Protein AF-A0A7R9PD11-F1 (afdb_monomer)

Foldseek 3Di:
DDPDLVVVLVVVVVVLCVVAVWDKDWDQDDDDDVPDPPGTDIDIGHPDDDLFPVRDDPVSVVSRVVSVVVNQVSVCVSVVHPDDDDDDQGDVVSPDPDD

Solvent-accessible surface area (backbone atoms only — not comparable to full-atom values): 6484 Å² total; per-residue (Å²): 136,81,82,63,77,65,67,60,49,58,53,51,50,52,53,51,32,71,75,42,86,35,47,70,46,78,52,81,81,77,81,90,49,102,86,53,95,75,72,76,54,74,46,79,42,64,68,69,91,59,81,39,74,84,70,50,52,74,65,56,52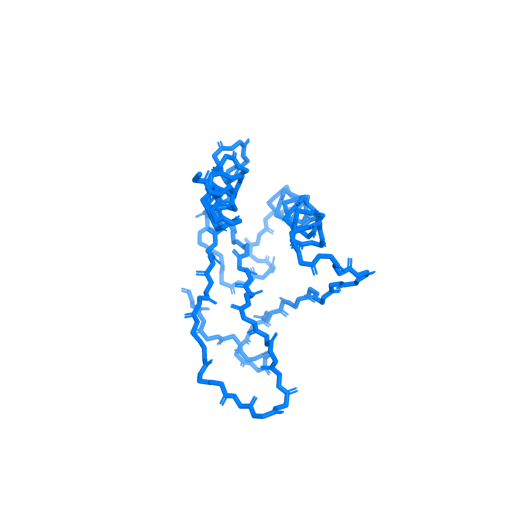,51,53,49,52,57,45,51,53,53,51,50,57,52,50,28,64,75,66,74,45,93,75,85,88,88,84,82,49,70,38,68,93,58,64,40,85,81,124

InterPro domains:
  IPR011146 HIT-like domain [PF01230] (42-98)
  IPR036265 HIT-like superfamily [G3DSA:3.30.428.10] (14-99)
  IPR036265 HIT-like superfamily [SSF54197] (42-98)
  IPR051884 Bis(5'-adenosyl)-triphosphatase activity regulators [PTHR46243] (40-98)

Radius of gyration: 14.92 Å; Cα contacts (8 Å, |Δi|>4): 70; chains: 1; bounding box: 45×34×32 Å

Nearest PDB structures (foldseek):
  7p8p-assembly2_C  TM=8.465E-01  e=1.075E-02  Homo sapiens
  3fit-assembly1_A-2  TM=8.429E-01  e=1.688E-02  Homo sapiens
  5cs2-assembly1_A-2  TM=9.850E-01  e=7.931E-02  Plasmodium falciparum 3D7
  3imi-assembly2_C  TM=9.294E-01  e=4.240E-01  Bacillus anthracis str. 'Ames Ancestor'

Mean predicted aligned error: 10.07 Å

pLDDT: mean 72.29, std 19.24, range [35.09, 94.38]

Organism: Timema californicum (NCBI:txid61474)

Secondary structure (DSSP, 8-state):
----THHHHHHHHHHHHHHTTEEEEEE------TT-----EEEEEESS--SSGGGS-HHHHHHHHHHHHHHHHHHHHHHT-S--------SGGGT----

Sequence (99 aa):
MVQTPNENLEENLATLAQALEVNVIEFAHRLPTPRTNREKDVLVAPIRCSLRLSDMTSEEISDMFLMVQKVQCVMEKIHQASSSSIVVQDGKDAGQTIK

Structure (mmCIF, N/CA/C/O backbone):
data_AF-A0A7R9PD11-F1
#
_entry.id   AF-A0A7R9PD11-F1
#
loop_
_atom_site.group_PDB
_atom_site.id
_atom_site.type_symbol
_atom_site.label_atom_id
_atom_site.label_alt_id
_atom_site.label_comp_id
_atom_site.label_asym_id
_atom_site.label_entity_id
_atom_site.label_seq_id
_atom_site.pdbx_PDB_ins_code
_atom_site.Cartn_x
_atom_site.Cartn_y
_atom_site.Cartn_z
_atom_site.occupancy
_atom_site.B_iso_or_equiv
_atom_site.auth_seq_id
_atom_site.auth_comp_id
_atom_site.auth_asym_id
_atom_site.auth_atom_id
_atom_site.pdbx_PDB_model_num
ATOM 1 N N . MET A 1 1 ? 34.894 -2.270 -11.981 1.00 35.12 1 MET A N 1
ATOM 2 C CA . MET A 1 1 ? 34.035 -2.739 -10.877 1.00 35.12 1 MET A CA 1
ATOM 3 C C . MET A 1 1 ? 32.636 -2.247 -11.188 1.00 35.12 1 MET A C 1
ATOM 5 O O . MET A 1 1 ? 32.405 -1.051 -11.111 1.00 35.12 1 MET A O 1
ATOM 9 N N . VAL A 1 2 ? 31.777 -3.121 -11.711 1.00 39.69 2 VAL A N 1
ATOM 10 C CA . VAL A 1 2 ? 30.380 -2.779 -12.014 1.00 39.69 2 VAL A CA 1
ATOM 11 C C . VAL A 1 2 ? 29.632 -2.909 -10.695 1.00 39.69 2 VAL A C 1
ATOM 13 O O . VAL A 1 2 ? 29.588 -4.008 -10.148 1.00 39.69 2 VAL A O 1
ATOM 16 N N . GLN A 1 3 ? 29.134 -1.798 -10.152 1.00 37.41 3 GLN A N 1
ATOM 17 C CA . GLN A 1 3 ? 28.234 -1.834 -9.000 1.00 37.41 3 GLN A CA 1
ATOM 18 C C . GLN A 1 3 ? 27.041 -2.715 -9.369 1.00 37.41 3 GLN A C 1
ATOM 20 O O . GLN A 1 3 ? 26.403 -2.517 -10.406 1.00 37.41 3 GLN A O 1
ATOM 25 N N . THR A 1 4 ? 26.786 -3.744 -8.569 1.00 39.66 4 THR A N 1
ATOM 26 C CA . THR A 1 4 ? 25.618 -4.598 -8.763 1.00 39.66 4 THR A CA 1
ATOM 27 C C . THR A 1 4 ? 24.354 -3.768 -8.517 1.00 39.66 4 THR A C 1
ATOM 29 O O . THR A 1 4 ? 24.330 -3.022 -7.540 1.00 39.66 4 THR A O 1
ATOM 32 N N . PRO A 1 5 ? 23.285 -3.911 -9.324 1.00 48.53 5 PRO A N 1
ATOM 33 C CA . PRO A 1 5 ? 22.058 -3.109 -9.198 1.00 48.53 5 PRO A CA 1
ATOM 34 C C . PRO A 1 5 ? 21.401 -3.117 -7.804 1.00 48.53 5 PRO A C 1
ATOM 36 O O . PRO A 1 5 ? 20.594 -2.245 -7.504 1.00 48.53 5 PRO A O 1
ATOM 39 N N . ASN A 1 6 ? 21.738 -4.098 -6.961 1.00 50.69 6 ASN A N 1
ATOM 40 C CA . ASN A 1 6 ? 21.129 -4.325 -5.651 1.00 50.69 6 ASN A CA 1
ATOM 41 C C . ASN A 1 6 ? 21.465 -3.256 -4.595 1.00 50.69 6 ASN A C 1
ATOM 43 O O . ASN A 1 6 ? 20.612 -2.975 -3.764 1.00 50.69 6 ASN A O 1
ATOM 47 N N . GLU A 1 7 ? 22.653 -2.638 -4.619 1.00 52.44 7 GLU A N 1
ATOM 48 C CA . GLU A 1 7 ? 23.042 -1.666 -3.573 1.00 52.44 7 GLU A CA 1
ATOM 49 C C . GLU A 1 7 ? 22.197 -0.383 -3.634 1.00 52.44 7 GLU A C 1
ATOM 51 O O . GLU A 1 7 ? 21.916 0.233 -2.614 1.00 52.44 7 GLU A O 1
ATOM 56 N N . ASN A 1 8 ? 21.709 -0.028 -4.825 1.00 58.00 8 ASN A N 1
ATOM 57 C CA . ASN A 1 8 ? 20.917 1.180 -5.046 1.00 58.00 8 ASN A CA 1
ATOM 58 C C . ASN A 1 8 ? 19.439 0.993 -4.634 1.00 58.00 8 ASN A C 1
ATOM 60 O O . ASN A 1 8 ? 18.748 1.957 -4.335 1.00 58.00 8 ASN A O 1
ATOM 64 N N . LEU A 1 9 ? 18.914 -0.238 -4.617 1.00 59.09 9 LEU A N 1
ATOM 65 C CA . LEU A 1 9 ? 17.511 -0.500 -4.261 1.00 59.09 9 LEU A CA 1
ATOM 66 C C . LEU A 1 9 ? 17.265 -0.300 -2.762 1.00 59.09 9 LEU A C 1
ATOM 68 O O . LEU A 1 9 ? 16.367 0.452 -2.392 1.00 59.09 9 LEU A O 1
ATOM 72 N N . GLU A 1 10 ? 18.078 -0.949 -1.929 1.00 57.62 10 GLU A N 1
ATOM 73 C CA . GLU A 1 10 ? 18.009 -0.858 -0.464 1.00 57.62 10 GLU A CA 1
ATOM 74 C C . GLU A 1 10 ? 18.160 0.597 -0.003 1.00 57.62 10 GLU A C 1
ATOM 76 O O . GLU A 1 10 ? 17.373 1.084 0.806 1.00 57.62 10 GLU A O 1
ATOM 81 N N . GLU A 1 11 ? 19.107 1.333 -0.594 1.00 59.53 11 GLU A N 1
ATOM 82 C CA . GLU A 1 11 ? 19.340 2.746 -0.286 1.00 59.53 11 GLU A CA 1
ATOM 83 C C . GLU A 1 11 ? 18.144 3.628 -0.696 1.00 59.53 11 GLU A C 1
ATOM 85 O O . GLU A 1 11 ? 17.710 4.489 0.074 1.00 59.53 11 GLU A O 1
ATOM 90 N N . ASN A 1 12 ? 17.537 3.377 -1.864 1.00 64.44 12 ASN A N 1
ATOM 91 C CA . ASN A 1 12 ? 16.364 4.124 -2.329 1.00 64.44 12 ASN A CA 1
ATOM 92 C C . ASN A 1 12 ? 15.107 3.818 -1.499 1.00 64.44 12 ASN A C 1
ATOM 94 O O . ASN A 1 12 ? 14.357 4.737 -1.172 1.00 64.44 12 ASN A O 1
ATOM 98 N N . LEU A 1 13 ? 14.868 2.555 -1.135 1.00 64.62 13 LEU A N 1
ATOM 99 C CA . LEU A 1 13 ? 13.731 2.166 -0.297 1.00 64.62 13 LEU A CA 1
ATOM 100 C C . LEU A 1 13 ? 13.882 2.676 1.137 1.00 64.62 13 LEU A C 1
ATOM 102 O O . LEU A 1 13 ? 12.922 3.224 1.677 1.00 64.62 13 LEU A O 1
ATOM 106 N N . ALA A 1 14 ? 15.078 2.575 1.725 1.00 61.16 14 ALA A N 1
ATOM 107 C CA . ALA A 1 14 ? 15.367 3.140 3.041 1.00 61.16 14 ALA A CA 1
ATOM 108 C C . ALA A 1 14 ? 15.161 4.661 3.051 1.00 61.16 14 ALA A C 1
ATOM 110 O O . ALA A 1 14 ? 14.508 5.191 3.948 1.00 61.16 14 ALA A O 1
ATOM 111 N N . THR A 1 15 ? 15.623 5.359 2.009 1.00 62.34 15 THR A N 1
ATOM 112 C CA . THR A 1 15 ? 15.408 6.807 1.853 1.00 62.34 15 THR A CA 1
ATOM 113 C C . THR A 1 15 ? 13.919 7.156 1.740 1.00 62.34 15 THR A C 1
ATOM 115 O O . THR A 1 15 ? 13.469 8.145 2.318 1.00 62.34 15 THR A O 1
ATOM 118 N N . LEU A 1 16 ? 13.123 6.343 1.036 1.00 63.34 16 LEU A N 1
ATOM 119 C CA . LEU A 1 16 ? 11.677 6.553 0.895 1.00 63.34 16 LEU A CA 1
ATOM 120 C C . LEU A 1 16 ? 10.902 6.266 2.186 1.00 63.34 16 LEU A C 1
ATOM 122 O O . LEU A 1 16 ? 10.008 7.039 2.521 1.00 63.34 16 LEU A O 1
ATOM 126 N N . ALA A 1 17 ? 11.260 5.202 2.906 1.00 58.62 17 ALA A N 1
ATOM 127 C CA . ALA A 1 17 ? 10.681 4.850 4.204 1.00 58.62 17 ALA A CA 1
ATOM 128 C C . ALA A 1 17 ? 11.044 5.864 5.303 1.00 58.62 17 ALA A C 1
ATOM 130 O O . ALA A 1 17 ? 10.307 6.041 6.264 1.00 58.62 17 ALA A O 1
ATOM 131 N N . GLN A 1 18 ? 12.182 6.552 5.171 1.00 53.59 18 GLN A N 1
ATOM 132 C CA . GLN A 1 18 ? 12.613 7.570 6.129 1.00 53.59 18 GLN A CA 1
ATOM 133 C C . GLN A 1 18 ? 12.013 8.953 5.839 1.00 53.59 18 GLN A C 1
ATOM 135 O O . GLN A 1 18 ? 11.877 9.767 6.749 1.00 53.59 18 GLN A O 1
ATOM 140 N N . ALA A 1 19 ? 11.640 9.224 4.584 1.00 49.22 19 ALA A N 1
ATOM 141 C CA . ALA A 1 19 ? 11.019 10.484 4.175 1.00 49.22 19 ALA A CA 1
ATOM 142 C C . ALA A 1 19 ? 9.520 10.566 4.507 1.00 49.22 19 ALA A C 1
ATOM 144 O O . ALA A 1 19 ? 8.967 11.663 4.573 1.00 49.22 19 ALA A O 1
ATOM 145 N N . LEU A 1 20 ? 8.859 9.419 4.649 1.00 50.47 20 LEU A N 1
ATOM 146 C CA . LEU A 1 20 ? 7.418 9.279 4.829 1.00 50.47 20 LEU A CA 1
ATOM 147 C C . LEU A 1 20 ? 7.234 8.198 5.882 1.00 50.47 20 LEU A C 1
ATOM 149 O O . LEU A 1 20 ? 7.741 7.104 5.691 1.00 50.47 20 LEU A O 1
ATOM 153 N N . GLU A 1 21 ? 6.596 8.530 6.996 1.00 53.81 21 GLU A N 1
ATOM 154 C CA . GLU A 1 21 ? 6.444 7.721 8.209 1.00 53.81 21 GLU A CA 1
ATOM 155 C C . GLU A 1 21 ? 5.704 6.376 7.975 1.00 53.81 21 GLU A C 1
ATOM 157 O O . GLU A 1 21 ? 4.623 6.129 8.506 1.00 53.81 21 GLU A O 1
ATOM 162 N N . VAL A 1 22 ? 6.294 5.464 7.196 1.00 56.91 22 VAL A N 1
ATOM 163 C CA . VAL A 1 22 ? 5.756 4.144 6.849 1.00 56.91 22 VAL A CA 1
ATOM 164 C C . VAL A 1 22 ? 6.845 3.076 6.880 1.00 56.91 22 VAL A C 1
ATOM 166 O O . VAL A 1 22 ? 8.016 3.325 6.596 1.00 56.91 22 VAL A O 1
ATOM 169 N N . ASN A 1 23 ? 6.443 1.841 7.170 1.00 59.16 23 ASN A N 1
ATOM 170 C CA . ASN A 1 23 ? 7.340 0.696 7.103 1.00 59.16 23 ASN A CA 1
ATOM 171 C C . ASN A 1 23 ? 7.289 0.090 5.699 1.00 59.16 23 ASN A C 1
ATOM 173 O O . ASN A 1 23 ? 6.229 -0.347 5.246 1.00 59.16 23 ASN A O 1
ATOM 177 N N . VAL A 1 24 ? 8.440 0.037 5.028 1.00 58.53 24 VAL A N 1
ATOM 178 C CA . VAL A 1 24 ? 8.625 -0.691 3.768 1.00 58.53 24 VAL A CA 1
ATOM 179 C C . VAL A 1 24 ? 9.484 -1.917 4.061 1.00 58.53 24 VAL A C 1
ATOM 181 O O . VAL A 1 24 ? 10.624 -1.778 4.494 1.00 58.53 24 VAL A O 1
ATOM 184 N N . ILE A 1 25 ? 8.934 -3.115 3.864 1.00 59.28 25 ILE A N 1
ATOM 185 C CA . ILE A 1 25 ? 9.641 -4.382 4.097 1.00 59.28 25 ILE A CA 1
ATOM 186 C C . ILE A 1 25 ? 9.753 -5.129 2.768 1.00 59.28 25 ILE A C 1
ATOM 188 O O . ILE A 1 25 ? 8.740 -5.488 2.165 1.00 59.28 25 ILE A O 1
ATOM 192 N N . GLU A 1 26 ? 10.981 -5.380 2.318 1.00 52.50 26 GLU A N 1
ATOM 193 C CA . GLU A 1 26 ? 11.259 -6.273 1.190 1.00 52.50 26 GLU A CA 1
ATOM 194 C C . GLU A 1 26 ? 11.239 -7.728 1.688 1.00 52.50 26 GLU A C 1
ATOM 196 O O . GLU A 1 26 ? 11.995 -8.102 2.586 1.00 52.50 26 GLU A O 1
ATOM 201 N N . PHE A 1 27 ? 10.363 -8.569 1.127 1.00 52.09 27 PHE A N 1
ATOM 202 C CA . PHE A 1 27 ? 10.344 -10.001 1.436 1.00 52.09 27 PHE A CA 1
ATOM 203 C C . PHE A 1 27 ? 11.015 -10.786 0.310 1.00 52.09 27 PHE A C 1
ATOM 205 O O . PHE A 1 27 ? 10.413 -11.069 -0.724 1.00 52.09 27 PHE A O 1
ATOM 212 N N . ALA A 1 28 ? 12.253 -11.216 0.544 1.00 40.97 28 ALA A N 1
ATOM 213 C CA . ALA A 1 28 ? 12.994 -12.079 -0.369 1.00 40.97 28 ALA A CA 1
ATOM 214 C C . ALA A 1 28 ? 12.873 -13.561 0.032 1.00 40.97 28 ALA A C 1
ATOM 216 O O . ALA A 1 28 ? 13.869 -14.176 0.387 1.00 40.97 28 ALA A O 1
ATOM 217 N N . HIS A 1 29 ? 11.678 -14.170 0.017 1.00 39.44 29 HIS A N 1
ATOM 218 C CA . HIS A 1 29 ? 11.588 -15.631 0.193 1.00 39.44 29 HIS A CA 1
ATOM 219 C C . HIS A 1 29 ? 10.363 -16.291 -0.459 1.00 39.44 29 HIS A C 1
ATOM 221 O O . HIS A 1 29 ? 9.278 -16.346 0.120 1.00 39.44 29 HIS A O 1
ATOM 227 N N . ARG A 1 30 ? 10.593 -16.983 -1.586 1.00 35.09 30 ARG A N 1
ATOM 228 C CA . ARG A 1 30 ? 10.033 -18.325 -1.833 1.00 35.09 30 ARG A CA 1
ATOM 229 C C . ARG A 1 30 ? 10.822 -19.063 -2.918 1.00 35.09 30 ARG A C 1
ATOM 231 O O . ARG A 1 30 ? 11.263 -18.460 -3.884 1.00 35.09 30 ARG A O 1
ATOM 238 N N . LEU A 1 31 ? 11.011 -20.368 -2.707 1.00 35.97 31 LEU A N 1
ATOM 239 C CA . LEU A 1 31 ? 11.779 -21.289 -3.556 1.00 35.97 31 LEU A CA 1
ATOM 240 C C . LEU A 1 31 ? 11.493 -21.081 -5.057 1.00 35.97 31 LEU A C 1
ATOM 242 O O . LEU A 1 31 ? 10.322 -20.919 -5.415 1.00 35.97 31 LEU A O 1
ATOM 246 N N . PRO A 1 32 ? 12.516 -21.150 -5.932 1.00 39.16 32 PRO A N 1
ATOM 247 C CA . PRO A 1 32 ? 12.335 -21.003 -7.370 1.00 39.16 32 PRO A CA 1
ATOM 248 C C . PRO A 1 32 ? 11.403 -22.107 -7.871 1.00 39.16 32 PRO A C 1
ATOM 250 O O . PRO A 1 32 ? 11.771 -23.279 -7.951 1.00 39.16 32 PRO A 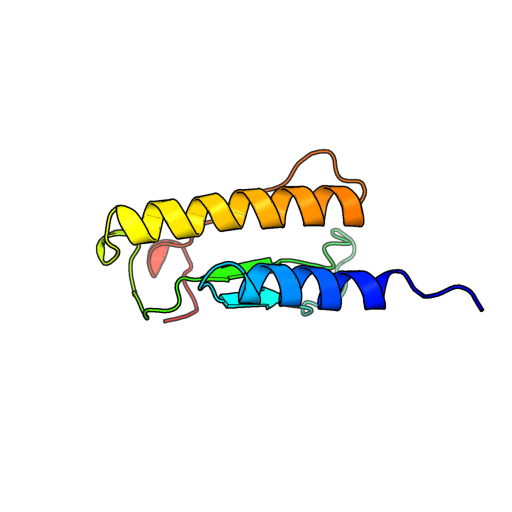O 1
ATOM 253 N N . THR A 1 33 ? 10.160 -21.742 -8.181 1.00 41.31 33 THR A N 1
ATOM 254 C CA . THR A 1 33 ? 9.246 -22.621 -8.909 1.00 41.31 33 THR A CA 1
ATOM 255 C C . THR A 1 33 ? 9.368 -22.312 -10.404 1.00 41.31 33 THR A C 1
ATOM 257 O O . THR A 1 33 ? 9.516 -21.143 -10.765 1.00 41.31 33 THR A O 1
ATOM 260 N N . PRO A 1 34 ? 9.263 -23.306 -11.308 1.00 42.91 34 PRO A N 1
ATOM 261 C CA . PRO A 1 34 ? 9.513 -23.121 -12.746 1.00 42.91 34 PRO A CA 1
ATOM 262 C C . PRO A 1 34 ? 8.579 -22.132 -13.466 1.00 42.91 34 PRO A C 1
ATOM 264 O O . PRO A 1 34 ? 8.717 -21.935 -14.669 1.00 42.91 34 PRO A O 1
ATOM 267 N N . ARG A 1 35 ? 7.583 -21.562 -12.773 1.00 41.47 35 ARG A N 1
ATOM 268 C CA . ARG A 1 35 ? 6.546 -20.708 -13.366 1.00 41.47 35 ARG A CA 1
ATOM 269 C C . ARG A 1 35 ? 6.658 -19.228 -13.018 1.00 41.47 35 ARG A C 1
ATOM 271 O O . ARG A 1 35 ? 5.938 -18.442 -13.624 1.00 41.47 35 ARG A O 1
ATOM 278 N N . THR A 1 36 ? 7.522 -18.821 -12.091 1.00 39.56 36 THR A N 1
ATOM 279 C CA . THR A 1 36 ? 7.608 -17.409 -11.700 1.00 39.56 36 THR A CA 1
ATOM 280 C C . THR A 1 36 ? 9.001 -17.049 -11.207 1.00 39.56 36 THR A C 1
ATOM 282 O O . THR A 1 36 ? 9.367 -17.385 -10.085 1.00 39.56 36 THR A O 1
ATOM 285 N N . ASN A 1 37 ? 9.727 -16.273 -12.008 1.00 42.06 37 ASN A N 1
ATOM 286 C CA . ASN A 1 37 ? 10.830 -15.436 -11.542 1.00 42.06 37 ASN A CA 1
ATOM 287 C C . ASN A 1 37 ? 10.263 -14.216 -10.777 1.00 42.06 37 ASN A C 1
ATOM 289 O O . ASN A 1 37 ? 10.409 -13.080 -11.216 1.00 42.06 37 ASN A O 1
ATOM 293 N N . ARG A 1 38 ? 9.471 -14.444 -9.719 1.00 48.41 38 ARG A N 1
ATOM 294 C CA . ARG A 1 38 ? 8.895 -13.378 -8.878 1.00 48.41 38 ARG A CA 1
ATOM 295 C C . ARG A 1 38 ? 9.830 -13.161 -7.700 1.00 48.41 38 ARG A C 1
ATOM 297 O O . ARG A 1 38 ? 9.590 -13.682 -6.619 1.00 48.41 38 ARG A O 1
ATOM 304 N N . GLU A 1 39 ? 10.951 -12.499 -7.947 1.00 52.03 39 GLU A N 1
ATOM 305 C CA . GLU A 1 39 ? 12.001 -12.397 -6.932 1.00 52.03 39 GLU A CA 1
ATOM 306 C C . GLU A 1 39 ? 11.783 -11.295 -5.896 1.00 52.03 39 GLU A C 1
ATOM 308 O O . GLU A 1 39 ? 12.486 -11.332 -4.893 1.00 52.03 39 GLU A O 1
ATOM 313 N N . LYS A 1 40 ? 10.844 -10.348 -6.050 1.00 63.53 40 LYS A N 1
ATOM 314 C CA . LYS A 1 40 ? 10.740 -9.226 -5.098 1.00 63.53 40 LYS A CA 1
ATOM 315 C C . LYS A 1 40 ? 9.313 -8.703 -4.932 1.00 63.53 40 LYS A C 1
ATOM 317 O O . LYS A 1 40 ? 8.844 -7.920 -5.754 1.00 63.53 40 LYS A O 1
ATOM 322 N N . ASP A 1 41 ? 8.653 -9.119 -3.852 1.00 76.25 41 ASP A N 1
ATOM 323 C CA . ASP A 1 41 ? 7.424 -8.490 -3.360 1.00 76.25 41 ASP A CA 1
ATOM 324 C C . ASP A 1 41 ? 7.789 -7.507 -2.231 1.00 76.25 41 ASP A C 1
ATOM 326 O O . ASP A 1 41 ? 8.623 -7.807 -1.371 1.00 76.25 41 ASP A O 1
ATOM 330 N N . VAL A 1 42 ? 7.159 -6.330 -2.228 1.00 82.56 42 VAL A N 1
ATOM 331 C CA . VAL A 1 42 ? 7.365 -5.290 -1.208 1.00 82.56 42 VAL A CA 1
ATOM 332 C C . VAL A 1 42 ? 6.078 -5.100 -0.420 1.00 82.56 42 VAL A C 1
ATOM 334 O O . VAL A 1 42 ? 4.995 -5.010 -1.001 1.00 82.56 42 VAL A O 1
ATOM 337 N N . LEU A 1 43 ? 6.199 -5.015 0.902 1.00 86.38 43 LEU A N 1
ATOM 338 C CA . LEU A 1 43 ? 5.096 -4.722 1.806 1.00 86.38 43 LEU A CA 1
ATOM 339 C C . LEU A 1 43 ? 5.206 -3.281 2.304 1.00 86.38 43 LEU A C 1
ATOM 341 O O . LEU A 1 43 ? 6.253 -2.875 2.802 1.00 86.38 43 LEU A O 1
ATOM 345 N N . VAL A 1 44 ? 4.117 -2.525 2.181 1.00 87.25 44 VAL A N 1
ATOM 346 C CA . VA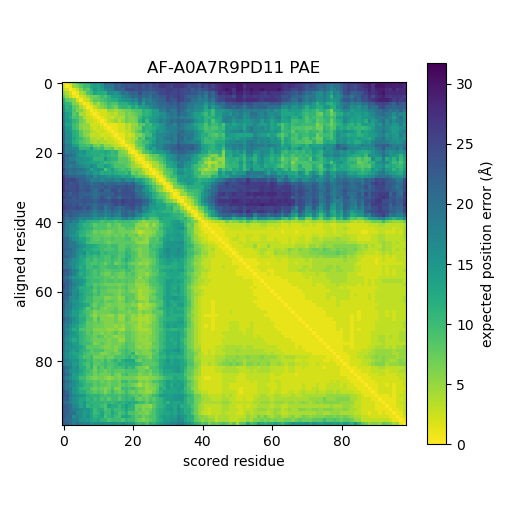L A 1 44 ? 3.967 -1.189 2.770 1.00 87.25 44 VAL A CA 1
ATOM 347 C C . VAL A 1 44 ? 2.966 -1.300 3.910 1.00 87.25 44 VAL A C 1
ATOM 349 O O . VAL A 1 44 ? 1.875 -1.838 3.714 1.00 87.25 44 VAL A O 1
ATOM 352 N N . ALA A 1 45 ? 3.332 -0.806 5.089 1.00 86.31 45 ALA A N 1
ATOM 353 C CA . ALA A 1 45 ? 2.472 -0.809 6.265 1.00 86.31 45 ALA A CA 1
ATOM 354 C C . ALA A 1 45 ? 2.516 0.545 6.995 1.00 86.31 45 ALA A C 1
ATOM 356 O O . ALA A 1 45 ? 3.577 1.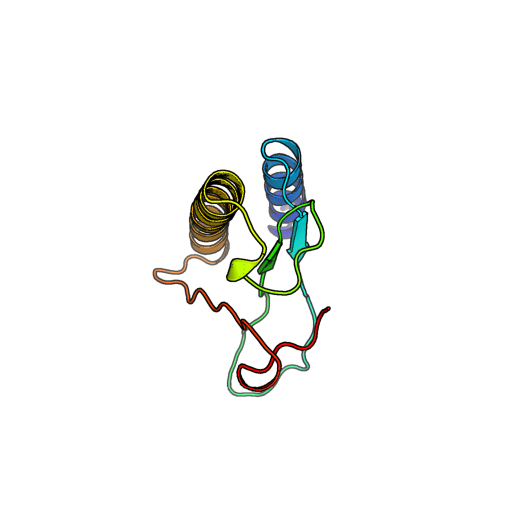180 7.037 1.00 86.31 45 ALA A O 1
ATOM 357 N N . PRO A 1 46 ? 1.395 0.980 7.602 1.00 85.75 46 PRO A N 1
ATOM 358 C CA . PRO A 1 46 ? 1.391 2.149 8.476 1.00 85.75 46 PRO A CA 1
ATOM 359 C C . PRO A 1 46 ? 2.313 1.921 9.683 1.00 85.75 46 PRO A C 1
ATOM 361 O O . PRO A 1 46 ? 2.511 0.785 10.124 1.00 85.75 46 PRO A O 1
ATOM 364 N N . ILE A 1 47 ? 2.863 2.997 10.255 1.00 86.00 47 ILE A N 1
ATOM 365 C CA . ILE A 1 47 ? 3.648 2.897 11.499 1.00 86.00 47 ILE A CA 1
ATOM 366 C C . ILE A 1 47 ? 2.774 2.441 12.666 1.00 86.00 47 ILE A C 1
ATOM 368 O O . ILE A 1 47 ? 3.185 1.597 13.466 1.00 86.00 47 ILE A O 1
ATOM 372 N N . ARG A 1 48 ? 1.559 2.986 12.777 1.00 88.38 48 ARG A N 1
ATOM 373 C CA . ARG A 1 48 ? 0.621 2.564 13.812 1.00 88.38 48 ARG A CA 1
ATOM 374 C C . ARG A 1 48 ? 0.063 1.188 13.468 1.00 88.38 48 ARG A C 1
ATOM 376 O O . ARG A 1 48 ? -0.574 1.009 12.432 1.00 88.38 48 ARG A O 1
ATOM 383 N N . CYS A 1 49 ? 0.230 0.240 14.387 1.00 84.50 49 CYS A N 1
ATOM 384 C CA . CYS A 1 49 ? -0.352 -1.091 14.253 1.00 84.50 49 CYS A CA 1
ATOM 385 C C . CYS A 1 49 ? -1.886 -0.995 14.150 1.00 84.50 49 CYS A C 1
ATOM 387 O O . CYS A 1 49 ? -2.554 -0.535 15.081 1.00 84.50 49 CYS A O 1
ATOM 389 N N . SER A 1 50 ? -2.420 -1.397 12.996 1.00 86.75 50 SER A N 1
ATOM 390 C CA . SER A 1 50 ? -3.848 -1.423 12.672 1.00 86.75 50 SER A CA 1
ATOM 391 C C . SER A 1 50 ? -4.166 -2.782 12.057 1.00 86.75 50 SER A C 1
ATOM 393 O O . SER A 1 50 ? -3.508 -3.191 11.103 1.00 86.75 50 SER A O 1
ATOM 395 N N . LEU A 1 51 ? -5.146 -3.499 12.613 1.00 87.25 51 LEU A N 1
ATOM 396 C CA . LEU A 1 51 ? -5.454 -4.874 12.200 1.00 87.25 51 LEU A CA 1
ATOM 397 C C . LEU A 1 51 ? -6.260 -4.914 10.904 1.00 87.25 51 LEU A C 1
ATOM 399 O O . LEU A 1 51 ? -6.114 -5.848 10.111 1.00 87.25 51 LEU A O 1
ATOM 403 N N . ARG A 1 52 ? -7.129 -3.918 10.717 1.00 90.31 52 ARG A N 1
ATOM 404 C CA . ARG A 1 52 ? -8.003 -3.757 9.559 1.00 90.31 52 ARG A CA 1
ATOM 405 C C . ARG A 1 52 ? -7.784 -2.407 8.901 1.00 90.31 52 ARG A C 1
ATOM 407 O O . ARG A 1 52 ? -7.478 -1.425 9.573 1.00 90.31 52 ARG A O 1
ATOM 414 N N . LEU A 1 53 ? -8.070 -2.325 7.603 1.00 91.00 53 LEU A N 1
ATOM 415 C CA . LEU A 1 53 ? -8.140 -1.036 6.903 1.00 91.00 53 LEU A CA 1
ATOM 416 C C . LEU A 1 53 ? -9.143 -0.076 7.564 1.00 91.00 53 LEU A C 1
ATOM 418 O O . LEU A 1 53 ? -8.909 1.127 7.591 1.00 91.00 53 LEU A O 1
ATOM 422 N N . SER A 1 54 ? -10.241 -0.605 8.116 1.00 93.44 54 SER A N 1
ATOM 423 C CA . SER A 1 54 ? -11.267 0.178 8.821 1.00 93.44 54 SER A CA 1
ATOM 424 C C . SER A 1 54 ? -10.796 0.797 10.137 1.00 93.44 54 SER A C 1
ATOM 426 O O . SER A 1 54 ? -11.466 1.688 10.650 1.00 93.44 54 SER A O 1
ATOM 428 N N . ASP A 1 55 ? -9.679 0.321 10.693 1.00 92.81 55 ASP A N 1
ATOM 429 C CA . ASP A 1 55 ? -9.116 0.832 11.949 1.00 92.81 55 ASP A CA 1
ATOM 430 C C . ASP A 1 55 ? -8.203 2.049 11.716 1.00 92.81 55 ASP A C 1
ATOM 432 O O . ASP A 1 55 ? -7.709 2.655 12.672 1.00 92.81 55 ASP A O 1
ATOM 436 N N . MET A 1 56 ? -7.939 2.385 10.451 1.00 91.25 56 MET A N 1
ATOM 437 C CA . MET A 1 56 ? -7.094 3.503 10.043 1.00 91.25 56 MET A CA 1
ATOM 438 C C . MET A 1 56 ? -7.925 4.769 9.833 1.00 91.25 56 MET A C 1
ATOM 440 O O . MET A 1 56 ? -9.071 4.723 9.382 1.00 91.25 56 MET A O 1
ATOM 444 N N . THR A 1 57 ? -7.337 5.921 10.141 1.00 94.38 57 THR A N 1
ATOM 445 C CA . THR A 1 57 ? -7.932 7.215 9.810 1.00 94.38 57 THR A CA 1
ATOM 446 C C . THR A 1 57 ? -7.827 7.475 8.306 1.00 94.38 57 THR A C 1
ATOM 448 O O . THR A 1 57 ? -6.995 6.897 7.602 1.00 94.38 57 THR A O 1
ATOM 451 N N . SER A 1 58 ? -8.647 8.391 7.789 1.00 93.31 58 SER A N 1
ATOM 452 C CA . SER A 1 58 ? -8.557 8.812 6.384 1.00 93.31 58 SER A CA 1
ATOM 453 C C . SER A 1 58 ? -7.181 9.385 6.024 1.00 93.31 58 SER A C 1
ATOM 455 O O . SER A 1 58 ? -6.741 9.244 4.883 1.00 93.31 58 SER A O 1
ATOM 457 N N . GLU A 1 59 ? -6.506 10.021 6.985 1.00 92.06 59 GLU A N 1
ATOM 458 C CA . GLU A 1 59 ? -5.155 10.566 6.819 1.00 92.06 59 GLU A CA 1
ATOM 459 C C . GLU A 1 59 ? -4.132 9.437 6.660 1.00 92.06 59 GLU A C 1
ATOM 461 O O . GLU A 1 59 ? -3.365 9.447 5.701 1.00 92.06 59 GLU A O 1
ATOM 466 N N . GLU A 1 60 ? -4.194 8.413 7.513 1.00 89.12 60 GLU A N 1
ATOM 467 C CA . GLU A 1 60 ? -3.303 7.247 7.444 1.00 89.12 60 GLU A CA 1
ATOM 468 C C . GLU A 1 60 ? -3.521 6.425 6.170 1.00 89.12 60 GLU A C 1
ATOM 470 O O . GLU A 1 60 ? -2.557 6.009 5.531 1.00 89.12 60 GLU A O 1
ATOM 475 N N . ILE A 1 61 ? -4.779 6.218 5.756 1.00 91.94 61 ILE A N 1
ATOM 476 C CA . ILE A 1 61 ? -5.094 5.555 4.479 1.00 91.94 61 ILE A CA 1
ATOM 477 C C . ILE A 1 61 ? -4.470 6.338 3.321 1.00 91.94 61 ILE A C 1
ATOM 479 O O . ILE A 1 61 ? -3.832 5.752 2.445 1.00 91.94 61 ILE A O 1
ATOM 483 N N . SER A 1 62 ? -4.658 7.659 3.308 1.00 91.25 62 SER A N 1
ATOM 484 C CA . SER A 1 62 ? -4.151 8.512 2.232 1.00 91.25 62 SER A CA 1
ATOM 485 C C . SER A 1 62 ? -2.626 8.472 2.167 1.00 91.25 62 SER A C 1
ATOM 487 O O . SER A 1 62 ? -2.073 8.255 1.090 1.00 91.25 62 SER A O 1
ATOM 489 N N . ASP A 1 63 ? -1.953 8.619 3.308 1.00 87.44 63 ASP A N 1
ATOM 490 C CA . ASP A 1 63 ? -0.494 8.568 3.392 1.00 87.44 63 ASP A CA 1
ATOM 491 C C . ASP A 1 63 ? 0.061 7.203 2.946 1.00 87.44 63 ASP A C 1
ATOM 493 O O . ASP A 1 63 ? 0.931 7.130 2.072 1.00 87.44 63 ASP A O 1
ATOM 497 N N . MET A 1 64 ? -0.541 6.105 3.419 1.00 88.38 64 MET A N 1
ATOM 498 C CA . MET A 1 64 ? -0.153 4.748 3.030 1.00 88.38 64 MET A CA 1
ATOM 499 C C . MET A 1 64 ? -0.270 4.527 1.513 1.00 88.38 64 MET A C 1
ATOM 501 O O . MET A 1 64 ? 0.641 3.976 0.894 1.00 88.38 64 MET A O 1
ATOM 505 N N . PHE A 1 65 ? -1.360 4.963 0.872 1.00 91.25 65 PHE A N 1
ATOM 506 C CA . PHE A 1 65 ? -1.528 4.773 -0.576 1.00 91.25 65 PHE A CA 1
ATOM 507 C C . PHE A 1 65 ? -0.652 5.710 -1.419 1.00 91.25 65 PHE A C 1
ATOM 509 O O . PHE A 1 65 ? -0.189 5.307 -2.490 1.00 91.25 65 PHE A O 1
ATOM 516 N N . LEU A 1 66 ? -0.357 6.922 -0.937 1.00 90.25 66 LEU A N 1
ATOM 517 C CA . LEU A 1 66 ? 0.659 7.787 -1.547 1.00 90.25 66 LEU A CA 1
ATOM 518 C C . LEU A 1 66 ? 2.037 7.115 -1.522 1.00 90.25 66 LEU A C 1
ATOM 520 O O . LEU A 1 66 ? 2.806 7.226 -2.483 1.00 90.25 66 LEU A O 1
ATOM 524 N N . MET A 1 67 ? 2.330 6.368 -0.460 1.00 87.00 67 MET A N 1
ATOM 525 C CA . MET A 1 67 ? 3.545 5.571 -0.358 1.00 87.00 67 MET A CA 1
ATOM 526 C C . MET A 1 67 ? 3.574 4.377 -1.295 1.00 87.00 67 MET A C 1
ATOM 528 O O . MET A 1 67 ? 4.567 4.186 -2.000 1.00 87.00 67 MET A O 1
ATOM 532 N N . VAL A 1 68 ? 2.476 3.629 -1.386 1.00 90.62 68 VAL A N 1
ATOM 533 C CA . VAL A 1 68 ? 2.336 2.537 -2.357 1.00 90.62 68 VAL A CA 1
ATOM 534 C C . VAL A 1 68 ? 2.606 3.032 -3.783 1.00 90.62 68 VAL A C 1
ATOM 536 O O . VAL A 1 68 ? 3.355 2.384 -4.510 1.00 90.62 68 VAL A O 1
ATOM 539 N N . GLN A 1 69 ? 2.086 4.203 -4.173 1.00 91.06 69 GLN A N 1
ATOM 540 C CA . GLN A 1 69 ? 2.339 4.783 -5.499 1.00 91.06 69 GLN A CA 1
ATOM 541 C C . GLN A 1 69 ? 3.831 5.081 -5.743 1.00 91.06 69 GLN A C 1
ATOM 543 O O . GLN A 1 69 ? 4.357 4.802 -6.825 1.00 91.06 69 GLN A O 1
ATOM 548 N N . LYS A 1 70 ? 4.534 5.637 -4.749 1.00 87.62 70 LYS A N 1
ATOM 549 C CA . LYS A 1 70 ? 5.974 5.931 -4.854 1.00 87.62 70 LYS A CA 1
ATOM 550 C C . LYS A 1 70 ? 6.797 4.650 -4.974 1.00 87.62 70 LYS A C 1
ATOM 552 O O . LYS A 1 70 ? 7.639 4.557 -5.867 1.00 87.62 70 LYS A O 1
ATOM 557 N N . VAL A 1 71 ? 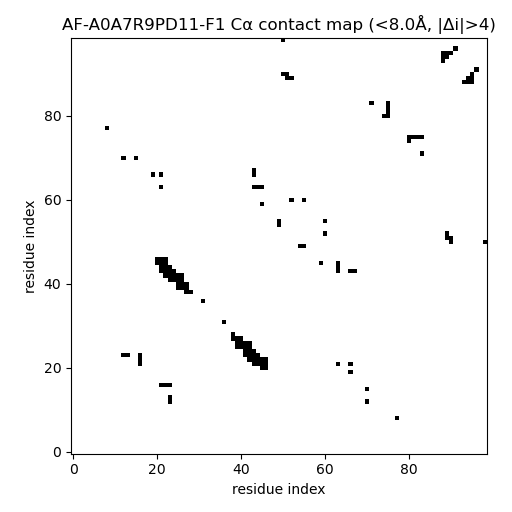6.517 3.661 -4.123 1.00 85.25 71 VAL A N 1
ATOM 558 C CA . VAL A 1 71 ? 7.184 2.351 -4.147 1.00 85.25 71 VAL A CA 1
ATOM 559 C C . VAL A 1 71 ? 6.937 1.649 -5.480 1.00 85.25 71 VAL A C 1
ATOM 561 O O . VAL A 1 71 ? 7.893 1.206 -6.107 1.00 85.25 71 VAL A O 1
ATOM 564 N N . GLN A 1 72 ? 5.696 1.625 -5.974 1.00 87.56 72 GLN A N 1
ATOM 565 C CA . GLN A 1 72 ? 5.355 1.050 -7.279 1.00 87.56 72 GLN A CA 1
ATOM 566 C C . GLN A 1 72 ? 6.202 1.657 -8.410 1.00 87.56 72 GLN A C 1
ATOM 568 O O . GLN A 1 72 ? 6.819 0.921 -9.175 1.00 87.56 72 GLN A O 1
ATOM 573 N N . CYS A 1 73 ? 6.289 2.989 -8.491 1.00 85.94 73 CYS A N 1
ATOM 574 C CA . CYS A 1 73 ? 7.071 3.685 -9.521 1.00 85.94 73 CYS A CA 1
ATOM 575 C C . CYS A 1 73 ? 8.566 3.321 -9.476 1.00 85.94 73 CYS A C 1
ATOM 577 O O . CYS A 1 73 ? 9.222 3.190 -10.512 1.00 85.94 73 CYS A O 1
ATOM 579 N N . VAL A 1 74 ? 9.116 3.150 -8.274 1.00 83.06 74 VAL A N 1
ATOM 580 C CA . VAL A 1 74 ? 10.515 2.751 -8.073 1.00 83.06 74 VAL A CA 1
ATOM 581 C C . VAL A 1 74 ? 10.723 1.295 -8.477 1.00 83.06 74 VAL A C 1
ATOM 583 O O . VAL A 1 74 ? 11.641 1.005 -9.244 1.00 83.06 74 VAL A O 1
ATOM 586 N N . MET A 1 75 ? 9.835 0.397 -8.049 1.00 80.06 75 MET A N 1
ATOM 587 C CA . MET A 1 75 ? 9.901 -1.023 -8.393 1.00 80.06 75 MET A CA 1
ATOM 588 C C . MET A 1 75 ? 9.763 -1.253 -9.901 1.00 80.06 75 MET A C 1
ATOM 590 O O . MET A 1 75 ? 10.534 -2.022 -10.469 1.00 80.06 75 MET A O 1
ATOM 594 N N . GLU A 1 76 ? 8.867 -0.544 -10.588 1.00 84.31 76 GLU A N 1
ATOM 595 C CA . GLU A 1 76 ? 8.726 -0.647 -12.047 1.00 84.31 76 GLU A CA 1
ATOM 596 C C . GLU A 1 76 ? 9.997 -0.232 -12.787 1.00 84.31 76 GLU A C 1
ATOM 598 O O . GLU A 1 76 ? 10.420 -0.922 -13.715 1.00 84.31 76 GLU A O 1
ATOM 603 N N . LYS A 1 77 ? 10.661 0.844 -12.347 1.00 83.12 77 LYS A N 1
ATOM 604 C CA . LYS A 1 77 ? 11.941 1.280 -12.930 1.00 83.12 77 LYS A CA 1
ATOM 605 C C . LYS A 1 77 ? 13.049 0.258 -12.702 1.00 83.12 77 LYS A C 1
ATOM 607 O O . LYS A 1 77 ? 13.807 -0.031 -13.624 1.00 83.12 77 LYS A O 1
ATOM 612 N N . ILE A 1 78 ? 13.136 -0.288 -11.492 1.00 77.69 78 ILE A N 1
ATOM 613 C CA . ILE A 1 78 ? 14.180 -1.246 -11.107 1.00 77.69 78 ILE A CA 1
ATOM 614 C C . ILE A 1 78 ? 14.006 -2.572 -11.849 1.00 77.69 78 ILE A C 1
ATOM 616 O O . ILE A 1 78 ? 14.980 -3.140 -12.339 1.00 77.69 78 ILE A O 1
ATOM 620 N N . HIS A 1 79 ? 12.764 -3.029 -11.997 1.00 77.44 79 HIS A N 1
ATOM 621 C CA . HIS A 1 79 ? 12.439 -4.283 -12.672 1.00 77.44 79 HIS A CA 1
ATOM 622 C C . HIS A 1 79 ? 12.168 -4.140 -14.172 1.00 77.44 79 HIS A C 1
ATOM 624 O O . HIS A 1 79 ? 11.893 -5.145 -14.825 1.00 77.44 79 HIS A O 1
ATOM 630 N N . GLN A 1 80 ? 12.245 -2.924 -14.725 1.00 82.00 80 GLN A N 1
ATOM 631 C CA . GLN A 1 80 ? 11.870 -2.624 -16.115 1.00 82.00 80 GLN A CA 1
ATOM 632 C C . GLN A 1 80 ? 10.465 -3.158 -16.458 1.00 82.00 80 GLN A C 1
ATOM 634 O O . GLN A 1 80 ? 10.213 -3.654 -17.558 1.00 82.00 80 GLN A O 1
ATOM 639 N N . ALA A 1 81 ? 9.553 -3.093 -15.487 1.00 82.25 81 ALA A N 1
ATOM 640 C CA . ALA A 1 81 ? 8.191 -3.586 -15.609 1.00 82.25 81 ALA A CA 1
ATOM 641 C C . ALA A 1 81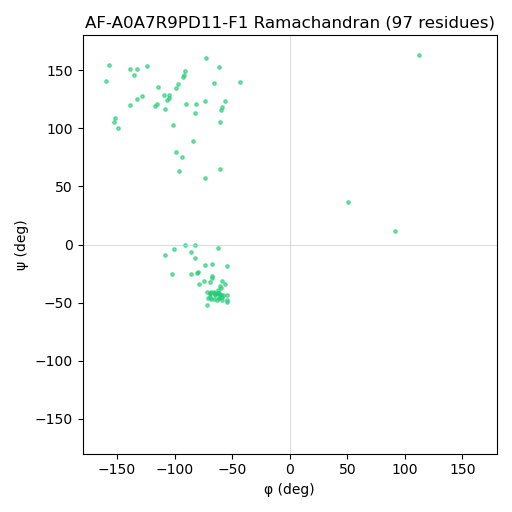 ? 7.258 -2.482 -16.122 1.00 82.25 81 ALA A C 1
ATOM 643 O O . ALA A 1 81 ? 7.451 -1.302 -15.847 1.00 82.25 81 ALA A O 1
ATOM 644 N N . SER A 1 82 ? 6.220 -2.877 -16.859 1.00 86.81 82 SER A N 1
ATOM 645 C CA . SER A 1 82 ? 5.179 -1.971 -17.367 1.00 86.81 82 SER A CA 1
ATOM 646 C C . SER A 1 82 ? 3.891 -1.992 -16.541 1.00 86.81 82 SER A C 1
ATOM 648 O O . SER A 1 82 ? 2.946 -1.272 -16.858 1.00 86.81 82 SER A O 1
ATOM 650 N N . SER A 1 83 ? 3.817 -2.864 -15.534 1.00 85.94 83 SER A N 1
ATOM 651 C CA . SER A 1 83 ? 2.649 -3.010 -14.670 1.00 85.94 83 SER A CA 1
ATOM 652 C C . SER A 1 83 ? 3.029 -3.632 -13.331 1.00 85.94 83 SER A C 1
ATOM 654 O O . SER A 1 83 ? 3.983 -4.410 -13.249 1.00 85.94 83 SER A O 1
ATOM 656 N N . SER A 1 84 ? 2.224 -3.331 -12.315 1.00 86.88 84 SER A N 1
ATOM 657 C CA . SER A 1 84 ? 2.350 -3.840 -10.951 1.00 86.88 84 SER A CA 1
ATOM 658 C C . SER A 1 84 ? 0.994 -4.328 -10.441 1.00 86.88 84 SER A C 1
ATOM 660 O O . SER A 1 84 ? -0.052 -3.822 -10.846 1.00 86.88 84 SER A O 1
ATOM 662 N N . SER A 1 85 ? 0.998 -5.310 -9.539 1.00 88.94 85 SER A N 1
ATOM 663 C CA . SER A 1 85 ? -0.205 -5.741 -8.814 1.00 88.94 85 SER A CA 1
ATOM 664 C C . SER A 1 85 ? -0.129 -5.269 -7.368 1.00 88.94 85 SER A C 1
ATOM 666 O O . SER A 1 85 ? 0.821 -5.598 -6.668 1.00 88.94 85 SER A O 1
ATOM 668 N N . ILE A 1 8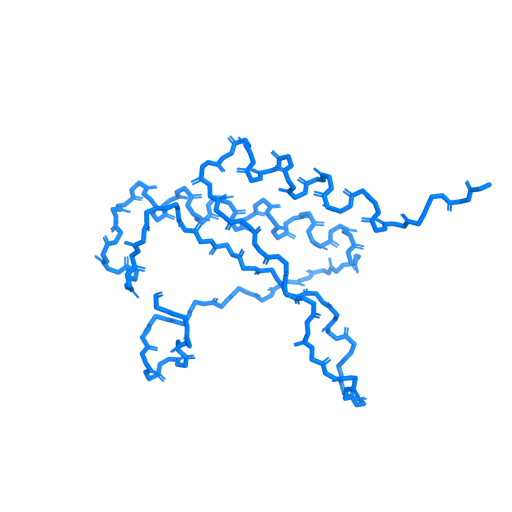6 ? -1.139 -4.523 -6.921 1.00 89.88 86 ILE A N 1
ATOM 669 C CA . ILE A 1 86 ? -1.275 -4.079 -5.529 1.00 89.88 86 ILE A CA 1
ATOM 670 C C . ILE A 1 86 ? -2.360 -4.935 -4.876 1.00 89.88 86 ILE A C 1
ATOM 672 O O . ILE A 1 86 ? -3.469 -5.034 -5.401 1.00 89.88 86 ILE A O 1
ATOM 676 N N . VAL A 1 87 ? -2.044 -5.566 -3.745 1.00 89.75 87 VAL A N 1
ATOM 677 C CA . VAL A 1 87 ? -2.956 -6.475 -3.037 1.00 89.75 87 VAL A CA 1
ATOM 678 C C . VAL A 1 87 ? -3.047 -6.059 -1.575 1.00 89.75 87 VAL A C 1
ATOM 680 O O . VAL A 1 87 ? -2.027 -5.950 -0.903 1.00 89.75 87 VAL A O 1
ATOM 683 N N . VAL A 1 88 ? -4.272 -5.882 -1.074 1.00 89.81 88 VAL A N 1
ATOM 684 C CA . VAL A 1 88 ? -4.538 -5.715 0.360 1.00 89.81 88 VAL A CA 1
ATOM 685 C C . VAL A 1 88 ? -5.357 -6.900 0.852 1.00 89.81 88 VAL A C 1
ATOM 687 O O . VAL A 1 88 ? -6.455 -7.155 0.360 1.00 89.81 88 VAL A O 1
ATOM 690 N N . GLN A 1 89 ? -4.814 -7.632 1.821 1.00 89.88 89 GLN A N 1
ATOM 691 C CA . GLN A 1 89 ? -5.482 -8.762 2.464 1.00 89.88 89 GLN A CA 1
ATOM 692 C C . GLN A 1 89 ? -6.091 -8.291 3.785 1.00 89.88 89 GLN A C 1
ATOM 694 O O . GLN A 1 89 ? -5.508 -8.463 4.851 1.00 89.88 89 GLN A O 1
ATOM 699 N N . ASP A 1 90 ? -7.252 -7.643 3.701 1.00 91.44 90 ASP A N 1
ATOM 700 C CA . ASP A 1 90 ? -7.967 -7.122 4.866 1.00 91.44 90 ASP A CA 1
ATOM 701 C C . ASP A 1 90 ? -8.817 -8.236 5.502 1.00 91.44 90 ASP A C 1
ATOM 703 O O . ASP A 1 90 ? -9.982 -8.450 5.150 1.00 91.44 90 ASP A O 1
ATOM 707 N N . GLY A 1 91 ? -8.225 -8.980 6.440 1.00 90.19 91 GLY A N 1
ATOM 708 C CA . GLY A 1 91 ? -8.896 -10.022 7.214 1.00 90.19 91 GLY A CA 1
ATOM 709 C C . GLY A 1 91 ? -8.470 -11.459 6.955 1.00 90.19 91 GLY A C 1
ATOM 710 O O . GLY A 1 91 ? -7.907 -11.812 5.921 1.00 90.19 91 GLY A O 1
ATOM 711 N N . LYS A 1 92 ? -8.833 -12.328 7.905 1.00 89.06 92 LYS A N 1
ATOM 712 C CA . LYS A 1 92 ? -8.517 -13.763 7.876 1.00 89.06 92 LYS A CA 1
ATOM 713 C C . LYS A 1 92 ? -8.977 -14.446 6.584 1.00 89.06 92 LYS A C 1
ATOM 715 O O . LYS A 1 92 ? -8.194 -15.160 5.967 1.00 89.06 92 LYS A O 1
ATOM 720 N N . ASP A 1 93 ? -10.217 -14.204 6.166 1.00 92.38 93 ASP A N 1
ATOM 721 C CA . ASP A 1 93 ? -10.791 -14.853 4.979 1.00 92.38 93 ASP A CA 1
ATOM 722 C C . ASP A 1 93 ? -10.222 -14.287 3.667 1.00 92.38 93 ASP A C 1
ATOM 724 O O . ASP A 1 93 ? -10.271 -14.951 2.635 1.00 92.38 93 ASP A O 1
ATOM 728 N N . ALA A 1 94 ? -9.610 -13.098 3.716 1.00 88.62 94 ALA A N 1
ATOM 729 C CA . ALA A 1 94 ? -8.844 -12.518 2.613 1.00 88.62 94 ALA A CA 1
ATOM 730 C C . ALA A 1 94 ? -7.398 -13.056 2.540 1.00 88.62 94 ALA A C 1
ATOM 732 O O . ALA A 1 94 ? -6.640 -12.664 1.653 1.00 88.62 94 ALA A O 1
ATOM 733 N N . GLY A 1 95 ? -7.006 -13.953 3.454 1.00 87.94 95 GLY A N 1
ATOM 734 C CA . GLY A 1 95 ? -5.675 -14.558 3.497 1.00 87.94 95 GLY A CA 1
ATOM 735 C C . GLY A 1 95 ? -4.651 -13.820 4.362 1.00 87.94 95 GLY A C 1
ATOM 736 O O . GLY A 1 95 ? -3.479 -14.175 4.299 1.00 87.94 95 GLY A O 1
ATOM 737 N N . GLN A 1 96 ? -5.066 -12.847 5.184 1.00 87.06 96 GLN A N 1
ATOM 738 C CA . GLN A 1 96 ? -4.167 -12.088 6.062 1.00 87.06 96 GLN A CA 1
ATOM 739 C C . GLN A 1 96 ? -3.411 -13.009 7.034 1.00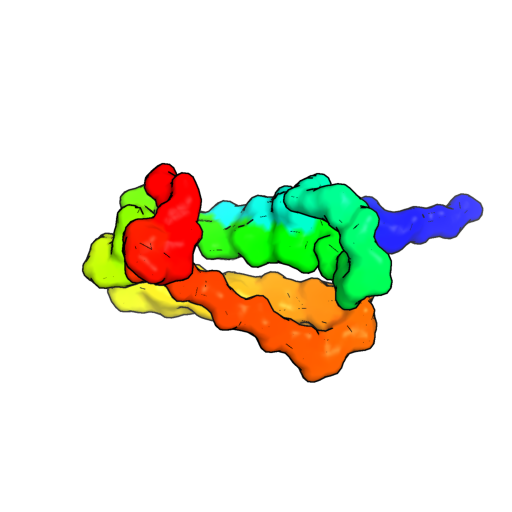 87.06 96 GLN A C 1
ATOM 741 O O . GLN A 1 96 ? -4.013 -13.676 7.881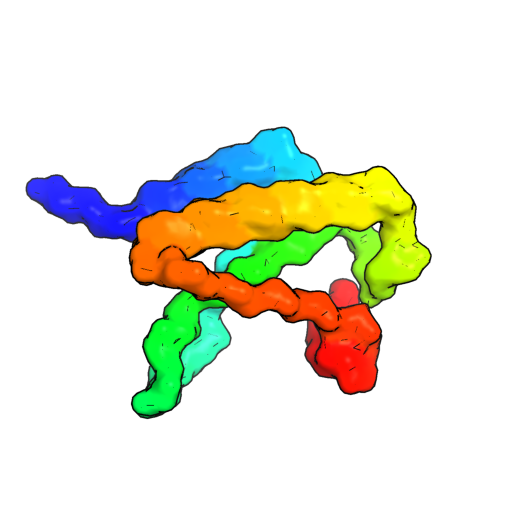 1.00 87.06 96 GLN A O 1
ATOM 746 N N . THR A 1 97 ? -2.081 -13.031 6.931 1.00 82.94 97 THR A N 1
ATOM 747 C CA . THR A 1 97 ? -1.197 -13.852 7.779 1.00 82.94 97 THR A CA 1
ATOM 748 C C . THR A 1 97 ? -0.508 -13.061 8.890 1.00 82.94 97 THR A C 1
ATOM 750 O O . THR A 1 97 ? -0.165 -13.645 9.919 1.00 82.94 97 THR A O 1
ATOM 753 N N . ILE A 1 98 ? -0.324 -11.752 8.698 1.00 79.00 98 ILE A N 1
ATOM 754 C CA . ILE A 1 98 ? 0.336 -10.833 9.635 1.00 79.00 98 ILE A CA 1
ATOM 755 C C . ILE A 1 98 ? -0.738 -10.083 10.434 1.00 79.00 98 ILE A C 1
ATOM 757 O O . ILE A 1 98 ? -1.730 -9.636 9.857 1.00 79.00 98 ILE A O 1
ATOM 761 N N . LYS A 1 99 ? -0.547 -9.987 11.754 1.00 69.75 99 LYS A N 1
ATOM 762 C CA . LYS A 1 99 ? -1.420 -9.275 12.696 1.00 69.75 99 LYS A CA 1
ATOM 763 C C . LYS A 1 99 ? -0.677 -8.109 13.317 1.00 69.75 99 LYS A C 1
ATOM 765 O O . LYS A 1 99 ? 0.522 -8.308 13.613 1.00 69.75 99 LYS A O 1
#